Protein AF-Q0C6J5-F1 (afdb_monomer_lite)

Secondary structure (DSSP, 8-state):
--------TTT----EEEPP--THHHH-TTEEEEEETTTTEEEEEESSS------

pLDDT: mean 71.58, std 13.85, range [34.12, 86.0]

Sequence (55 aa):
MGMRSIVCPRCGRAKIERIRRDWWMRLFPHSRCYFCLHCDTQFWRLFHAFSLKIR

Structure (mmCIF, N/CA/C/O backbone):
data_AF-Q0C6J5-F1
#
_entry.id   AF-Q0C6J5-F1
#
loop_
_atom_site.group_PDB
_atom_site.id
_atom_site.type_symbol
_atom_site.label_atom_id
_atom_site.label_alt_id
_atom_site.label_comp_id
_atom_site.label_asym_id
_atom_site.label_entity_id
_atom_site.label_seq_id
_atom_site.pdbx_PDB_ins_code
_atom_site.Cartn_x
_atom_site.Cartn_y
_atom_site.Cartn_z
_atom_site.occupancy
_atom_site.B_iso_or_equiv
_atom_site.auth_seq_id
_atom_site.auth_comp_id
_atom_site.auth_asym_id
_atom_site.auth_atom_id
_atom_site.pdbx_PDB_model_num
ATOM 1 N N . MET A 1 1 ? 6.330 -4.980 -22.864 1.00 34.12 1 MET A N 1
ATOM 2 C CA . MET A 1 1 ? 5.713 -6.043 -22.038 1.00 34.12 1 MET A CA 1
ATOM 3 C C . MET A 1 1 ? 5.773 -5.659 -20.562 1.00 34.12 1 MET A C 1
ATOM 5 O O . MET A 1 1 ? 6.856 -5.390 -20.068 1.00 34.12 1 MET A O 1
ATOM 9 N N . GLY A 1 2 ? 4.618 -5.616 -19.883 1.00 39.62 2 GLY A N 1
ATOM 10 C CA . GLY A 1 2 ? 4.517 -5.772 -18.424 1.00 39.62 2 GLY A CA 1
ATOM 11 C C . GLY A 1 2 ? 4.686 -4.536 -17.531 1.00 39.62 2 GLY A C 1
ATOM 12 O O . GLY A 1 2 ? 5.544 -4.539 -16.652 1.00 39.62 2 GLY A O 1
ATOM 13 N N . MET A 1 3 ? 3.826 -3.514 -17.646 1.00 34.81 3 MET A N 1
AT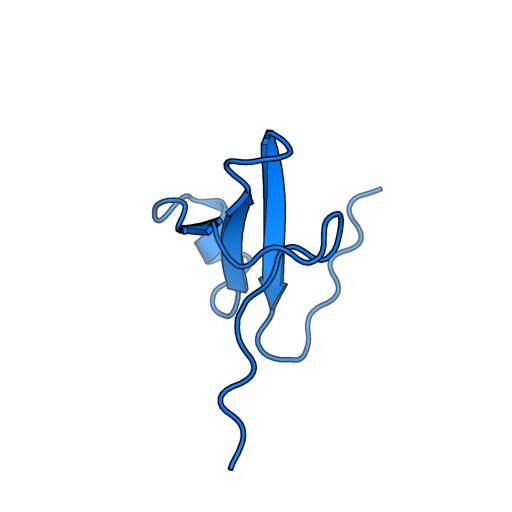OM 14 C CA . MET A 1 3 ? 3.627 -2.607 -16.505 1.00 34.81 3 MET A CA 1
ATOM 15 C C . MET A 1 3 ? 3.028 -3.433 -15.358 1.00 34.81 3 MET A C 1
ATOM 17 O O . MET A 1 3 ? 1.880 -3.852 -15.442 1.00 34.81 3 MET A O 1
ATOM 21 N N . ARG A 1 4 ? 3.811 -3.714 -14.305 1.00 60.91 4 ARG A N 1
ATOM 22 C CA . ARG A 1 4 ? 3.327 -4.367 -13.075 1.00 60.91 4 ARG A CA 1
ATOM 23 C C . ARG A 1 4 ? 2.175 -3.542 -12.497 1.00 60.91 4 ARG A C 1
ATOM 25 O O . ARG A 1 4 ? 2.435 -2.561 -11.787 1.00 60.91 4 ARG A O 1
ATOM 32 N N . SER A 1 5 ? 0.943 -3.944 -12.808 1.00 64.69 5 SER A N 1
ATOM 33 C CA . SER A 1 5 ? -0.289 -3.390 -12.255 1.00 64.69 5 SER A CA 1
ATOM 34 C C . SER A 1 5 ? -0.172 -3.353 -10.739 1.00 64.69 5 SER A C 1
ATOM 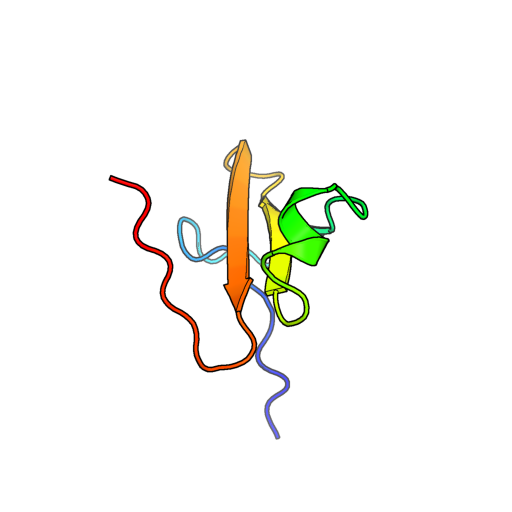36 O O . SER A 1 5 ? 0.165 -4.352 -10.103 1.00 64.69 5 SER A O 1
ATOM 38 N N . ILE A 1 6 ? -0.369 -2.172 -10.160 1.00 69.25 6 ILE A N 1
ATOM 39 C CA . ILE A 1 6 ? -0.321 -2.011 -8.712 1.00 69.25 6 ILE A CA 1
ATOM 40 C C . ILE A 1 6 ? -1.634 -2.583 -8.192 1.00 69.25 6 ILE A C 1
ATOM 42 O O . ILE A 1 6 ? -2.693 -1.991 -8.373 1.00 69.25 6 ILE A O 1
ATOM 46 N N . VAL A 1 7 ? -1.553 -3.766 -7.602 1.00 78.94 7 VAL A N 1
ATOM 47 C CA . VAL A 1 7 ? -2.683 -4.445 -6.977 1.00 78.94 7 VAL A CA 1
ATOM 48 C C . VAL A 1 7 ? -2.449 -4.521 -5.479 1.00 78.94 7 VAL A C 1
ATOM 50 O O . VAL A 1 7 ? -1.307 -4.554 -5.015 1.00 78.94 7 VAL A O 1
ATOM 53 N N . CYS A 1 8 ? -3.531 -4.525 -4.710 1.00 79.75 8 CYS A N 1
ATOM 54 C CA . CYS A 1 8 ? -3.448 -4.728 -3.275 1.00 79.75 8 CYS A CA 1
ATOM 55 C C . CYS A 1 8 ? -2.907 -6.142 -2.992 1.00 79.75 8 CYS A C 1
ATOM 57 O O . CYS A 1 8 ? -3.506 -7.110 -3.463 1.00 79.75 8 CYS A O 1
ATOM 59 N N . PRO A 1 9 ? -1.832 -6.300 -2.197 1.00 72.81 9 PRO A N 1
ATOM 60 C CA . PRO A 1 9 ? -1.267 -7.617 -1.891 1.00 72.81 9 PRO A CA 1
ATOM 61 C C . PRO A 1 9 ? -2.208 -8.491 -1.051 1.00 72.81 9 PRO A C 1
ATOM 63 O O . PRO A 1 9 ? -2.048 -9.704 -1.022 1.00 72.81 9 PRO A O 1
ATOM 66 N N . ARG A 1 10 ? -3.193 -7.887 -0.373 1.00 75.62 10 ARG A N 1
ATOM 67 C CA . ARG A 1 10 ? -4.140 -8.602 0.488 1.00 75.62 10 ARG A CA 1
ATOM 68 C C . ARG A 1 10 ? -5.313 -9.208 -0.284 1.00 75.62 10 ARG A C 1
ATOM 70 O O . ARG A 1 10 ? -5.750 -10.297 0.052 1.00 75.62 10 ARG A O 1
ATOM 77 N N . CYS A 1 11 ? -5.835 -8.513 -1.293 1.00 81.50 11 CYS A N 1
ATOM 78 C CA . CYS A 1 11 ? -7.037 -8.948 -2.017 1.00 81.50 11 CYS A CA 1
ATOM 79 C C . CYS A 1 11 ? -6.843 -9.127 -3.525 1.00 81.50 11 CYS A C 1
ATOM 81 O O . CYS A 1 11 ? -7.791 -9.478 -4.222 1.00 81.50 11 CYS A O 1
ATOM 83 N N . GLY A 1 12 ? -5.650 -8.834 -4.049 1.00 75.69 12 GLY A N 1
ATOM 84 C CA . GLY A 1 12 ? -5.320 -8.963 -5.469 1.00 75.69 12 GLY A CA 1
ATOM 85 C C . GLY A 1 12 ? -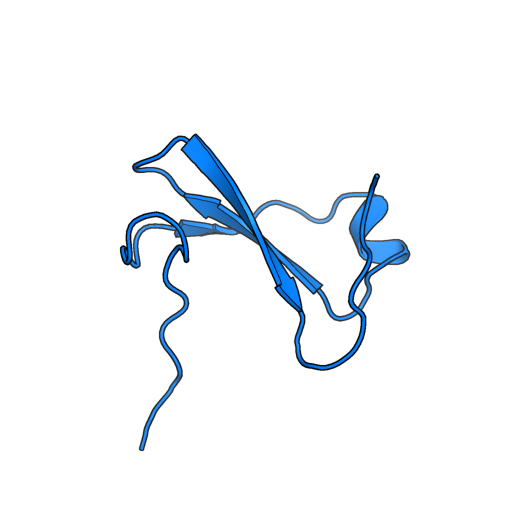6.020 -7.955 -6.389 1.00 75.69 12 GLY A C 1
ATOM 86 O O . GLY A 1 12 ? -5.873 -8.044 -7.604 1.00 75.69 12 GLY A O 1
ATOM 87 N N . ARG A 1 13 ? -6.777 -6.985 -5.852 1.00 78.94 13 ARG A N 1
ATOM 88 C CA . ARG A 1 13 ? -7.545 -6.021 -6.660 1.00 78.94 13 ARG A CA 1
ATOM 89 C C . ARG A 1 13 ? -6.741 -4.773 -7.015 1.00 78.94 13 ARG A C 1
ATOM 91 O O . ARG A 1 13 ? -5.966 -4.268 -6.206 1.00 78.94 13 ARG A O 1
ATOM 98 N N . ALA A 1 14 ? -7.002 -4.233 -8.207 1.00 74.81 14 ALA A N 1
ATOM 99 C CA . ALA A 1 14 ? -6.372 -3.015 -8.729 1.00 74.81 14 ALA A CA 1
ATOM 100 C C . ALA A 1 14 ? -7.062 -1.704 -8.298 1.00 74.81 14 ALA A C 1
ATOM 102 O O . ALA A 1 14 ? -6.553 -0.624 -8.583 1.00 74.81 14 ALA A O 1
ATOM 103 N N . LYS A 1 15 ? -8.220 -1.770 -7.622 1.00 79.75 15 LYS A N 1
ATOM 104 C CA . LYS A 1 15 ? -8.960 -0.581 -7.170 1.00 79.75 15 LYS A CA 1
ATOM 105 C C . LYS A 1 15 ? -8.322 -0.015 -5.897 1.00 79.75 15 LYS A C 1
ATOM 107 O O . LYS A 1 15 ? -8.731 -0.335 -4.779 1.00 79.75 15 LYS A O 1
ATOM 112 N N . ILE A 1 16 ? -7.271 0.770 -6.096 1.00 83.25 16 ILE A N 1
ATOM 113 C CA . ILE A 1 16 ? -6.469 1.393 -5.044 1.00 83.25 16 ILE A CA 1
ATOM 114 C C . ILE A 1 16 ? -6.391 2.904 -5.265 1.00 83.25 16 ILE A C 1
ATOM 116 O O . ILE A 1 16 ? -6.310 3.372 -6.399 1.00 83.25 16 ILE A O 1
ATOM 120 N N . GLU A 1 17 ? -6.381 3.662 -4.180 1.00 85.31 17 GLU A N 1
ATOM 121 C CA . GLU A 1 17 ? -6.240 5.113 -4.182 1.00 85.31 17 GLU A CA 1
ATOM 122 C C . GLU A 1 17 ? -4.860 5.505 -3.654 1.00 85.31 17 GLU A C 1
ATOM 124 O O . GLU A 1 17 ? -4.320 4.872 -2.750 1.00 85.31 17 GLU A O 1
ATOM 129 N N . ARG A 1 18 ? -4.238 6.534 -4.232 1.00 84.69 18 ARG A N 1
ATOM 130 C CA . ARG A 1 18 ? -2.941 7.021 -3.751 1.00 84.69 18 ARG A CA 1
ATOM 131 C C . ARG A 1 18 ? -3.155 7.966 -2.574 1.00 84.69 18 ARG A C 1
ATOM 133 O O . ARG A 1 18 ? -3.786 9.005 -2.734 1.00 84.69 18 ARG A O 1
ATOM 140 N N . ILE A 1 19 ? -2.527 7.664 -1.441 1.00 83.06 19 ILE A N 1
ATOM 141 C CA . ILE A 1 19 ? -2.577 8.541 -0.264 1.00 83.06 19 ILE A CA 1
ATOM 142 C C . ILE A 1 19 ? -1.664 9.754 -0.476 1.00 83.06 19 ILE A C 1
ATOM 144 O O . ILE A 1 19 ? -0.596 9.655 -1.097 1.00 83.06 19 ILE A O 1
ATOM 148 N N . ARG A 1 20 ? -2.093 10.919 0.026 1.00 81.44 20 ARG A N 1
ATOM 149 C CA . ARG A 1 20 ? -1.331 12.170 -0.068 1.00 81.44 20 ARG A CA 1
ATOM 150 C C . ARG A 1 20 ? 0.015 12.073 0.654 1.00 81.44 20 ARG A C 1
ATOM 152 O O . ARG A 1 20 ? 0.137 11.437 1.694 1.00 81.44 20 ARG A O 1
ATOM 159 N N . ARG A 1 21 ? 0.978 12.790 0.061 1.00 74.31 21 ARG A N 1
ATOM 160 C CA . ARG A 1 21 ? 2.160 13.483 0.623 1.00 74.31 21 ARG A CA 1
ATOM 161 C C . ARG A 1 21 ? 2.318 13.690 2.139 1.00 74.31 21 ARG A C 1
ATOM 163 O O . ARG A 1 21 ? 2.544 14.838 2.482 1.00 74.31 21 ARG A O 1
ATOM 170 N N . ASP A 1 22 ? 2.228 12.700 3.017 1.00 78.62 22 ASP A N 1
ATOM 171 C CA . ASP A 1 22 ? 2.423 12.899 4.459 1.00 78.62 22 ASP A CA 1
ATOM 172 C C . ASP A 1 22 ? 3.901 12.882 4.916 1.00 78.62 22 ASP A C 1
ATOM 174 O O . ASP A 1 22 ? 4.810 12.546 4.148 1.00 78.62 22 ASP A O 1
ATOM 178 N N . TRP A 1 23 ? 4.158 13.245 6.175 1.00 80.25 23 TRP A N 1
ATOM 179 C CA . TRP A 1 23 ? 5.501 13.421 6.737 1.00 80.25 23 TRP A CA 1
ATOM 180 C C . TRP A 1 23 ? 6.355 12.153 6.650 1.00 80.25 23 TRP A C 1
ATOM 182 O O . TRP A 1 23 ? 7.544 12.229 6.337 1.00 80.25 23 TRP A O 1
ATOM 192 N N . TRP A 1 24 ? 5.750 10.975 6.816 1.00 75.69 24 TRP A N 1
ATOM 193 C CA . TRP A 1 24 ? 6.459 9.698 6.709 1.00 75.69 24 TRP A CA 1
ATOM 194 C C . TRP A 1 24 ? 7.051 9.458 5.307 1.00 75.69 24 TRP A C 1
ATOM 196 O O . TRP A 1 24 ? 8.068 8.783 5.185 1.00 75.69 24 TRP A O 1
ATOM 206 N N . MET A 1 25 ? 6.524 10.070 4.238 1.00 73.38 25 MET A N 1
ATOM 207 C CA . MET A 1 25 ? 7.147 9.980 2.907 1.00 73.38 25 MET A CA 1
ATOM 208 C C . MET A 1 25 ? 8.479 10.726 2.801 1.00 73.38 25 MET A C 1
ATOM 210 O O . MET A 1 25 ? 9.212 10.502 1.842 1.00 73.38 25 MET A O 1
ATOM 214 N N . ARG A 1 26 ? 8.833 11.569 3.779 1.00 77.44 26 ARG A N 1
ATOM 215 C CA . ARG A 1 26 ? 10.195 12.112 3.901 1.00 77.44 26 ARG A CA 1
ATOM 216 C C . ARG A 1 26 ? 11.182 11.067 4.413 1.00 77.44 26 ARG A C 1
ATOM 218 O O . ARG A 1 26 ? 12.311 11.042 3.944 1.00 77.44 26 ARG A O 1
ATOM 225 N N . LEU A 1 27 ? 10.747 10.197 5.330 1.00 76.88 27 LEU A N 1
ATOM 226 C CA . LEU A 1 27 ? 11.537 9.048 5.795 1.00 76.88 27 LEU A CA 1
ATOM 227 C C . LEU A 1 27 ? 11.661 7.985 4.699 1.00 76.88 27 LEU A C 1
ATOM 229 O O . LEU A 1 27 ? 12.661 7.279 4.614 1.00 76.88 27 LEU A O 1
ATOM 233 N N . PHE A 1 28 ? 10.657 7.913 3.823 1.00 71.94 28 PHE A N 1
ATOM 234 C CA . PHE A 1 28 ? 10.600 6.964 2.723 1.00 71.94 28 PHE A CA 1
ATOM 235 C C . PHE A 1 28 ? 10.439 7.649 1.355 1.00 71.94 28 PHE A C 1
ATOM 237 O O . PHE A 1 28 ? 9.403 7.476 0.695 1.00 71.94 28 PHE A O 1
ATOM 244 N N . PRO A 1 29 ? 11.466 8.378 0.884 1.00 71.12 29 PRO A N 1
ATOM 245 C CA . PRO A 1 29 ? 11.393 9.200 -0.329 1.00 71.12 29 PRO A CA 1
ATOM 246 C C . PRO A 1 29 ? 11.104 8.389 -1.603 1.00 71.12 29 PRO A C 1
ATOM 248 O O . PRO A 1 29 ? 10.541 8.910 -2.565 1.00 71.12 29 PRO A O 1
ATOM 251 N N . HIS A 1 30 ? 11.417 7.090 -1.588 1.00 75.06 30 HIS A N 1
ATOM 252 C CA . HIS A 1 30 ? 11.192 6.154 -2.696 1.00 75.06 30 HIS A CA 1
ATOM 253 C C . HIS A 1 30 ? 10.009 5.199 -2.462 1.00 75.06 30 HIS A C 1
ATOM 255 O O . HIS A 1 30 ? 9.878 4.165 -3.126 1.00 75.06 30 HIS A O 1
ATOM 261 N N . SER A 1 31 ? 9.122 5.538 -1.526 1.00 79.12 31 SER A N 1
ATOM 262 C CA . SER A 1 31 ? 7.892 4.791 -1.269 1.00 79.12 31 SER A CA 1
ATOM 263 C C . SER A 1 31 ? 6.655 5.551 -1.741 1.00 79.12 31 SER A C 1
ATOM 265 O O . SER A 1 31 ? 6.631 6.779 -1.839 1.00 79.12 31 SER A O 1
ATOM 267 N N . ARG A 1 32 ? 5.593 4.805 -2.046 1.00 80.06 32 ARG A N 1
ATOM 268 C CA . ARG A 1 32 ? 4.250 5.356 -2.244 1.00 80.06 32 ARG A CA 1
ATOM 269 C C . ARG A 1 32 ? 3.252 4.530 -1.449 1.00 80.06 32 ARG A C 1
ATOM 271 O O . ARG A 1 32 ? 3.263 3.306 -1.561 1.00 80.06 32 ARG A O 1
ATOM 278 N N . CYS A 1 33 ? 2.384 5.195 -0.694 1.00 82.06 33 CYS A N 1
ATOM 279 C CA . CYS A 1 33 ? 1.254 4.544 -0.037 1.00 82.06 33 CYS A CA 1
ATOM 280 C C . CYS A 1 33 ? 0.066 4.449 -0.970 1.00 82.06 33 CYS A C 1
ATOM 282 O O . CYS A 1 33 ? -0.240 5.391 -1.711 1.00 82.06 33 CYS A O 1
ATOM 284 N N . TYR A 1 34 ? -0.652 3.350 -0.825 1.00 84.06 34 TYR A N 1
ATOM 285 C CA . TYR A 1 34 ? -1.916 3.125 -1.483 1.00 84.06 34 TYR A CA 1
ATOM 286 C C . TYR A 1 34 ? -2.940 2.634 -0.471 1.00 84.06 34 TYR A C 1
ATOM 288 O O . TYR A 1 34 ? -2.643 1.805 0.388 1.00 84.06 34 TYR A O 1
ATOM 296 N N . PHE A 1 35 ? -4.150 3.153 -0.601 1.00 84.25 35 PHE A N 1
ATOM 297 C CA . PHE A 1 35 ? -5.321 2.736 0.137 1.00 84.25 35 PHE A CA 1
ATOM 298 C C . PHE A 1 35 ? -6.140 1.787 -0.733 1.00 84.25 35 PHE A C 1
ATOM 300 O O .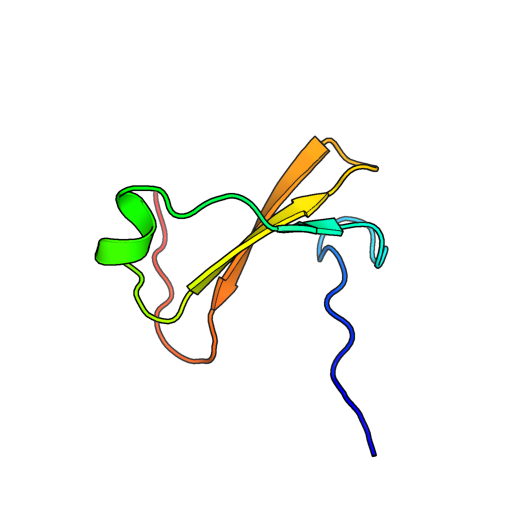 PHE A 1 35 ? -6.456 2.101 -1.879 1.00 84.25 35 PHE A O 1
ATOM 307 N N . CYS A 1 36 ? -6.480 0.607 -0.229 1.00 86.00 36 CYS A N 1
ATOM 308 C CA . CYS A 1 36 ? -7.380 -0.295 -0.932 1.00 86.00 36 CYS A CA 1
ATOM 309 C C . CYS A 1 36 ? -8.830 0.018 -0.562 1.00 86.00 36 CYS A C 1
ATOM 311 O O . CYS A 1 36 ? -9.246 -0.268 0.553 1.00 86.00 36 CYS A O 1
ATOM 313 N N . LEU A 1 37 ? -9.622 0.490 -1.528 1.00 84.62 37 LEU A N 1
ATOM 314 C CA . LEU A 1 37 ? -11.040 0.827 -1.325 1.00 84.62 37 LEU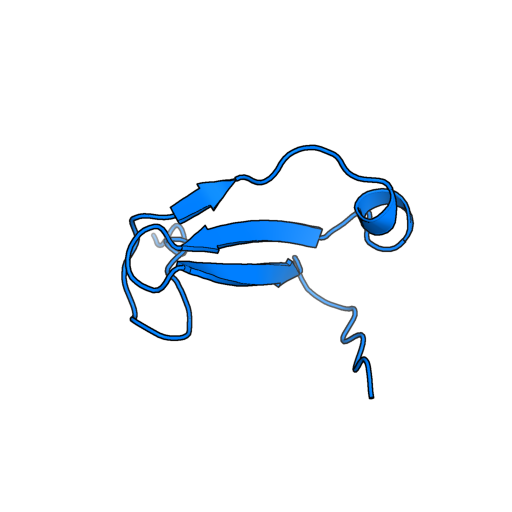 A CA 1
ATOM 315 C C . LEU A 1 37 ? -11.946 -0.393 -1.082 1.00 84.62 37 LEU A C 1
ATOM 317 O O . LEU A 1 37 ? -13.124 -0.237 -0.795 1.00 84.62 37 LEU A O 1
ATOM 321 N N . HIS A 1 38 ? -11.433 -1.612 -1.267 1.00 84.38 38 HIS A N 1
ATOM 322 C CA . HIS A 1 38 ? -12.219 -2.838 -1.110 1.00 84.38 38 HIS A CA 1
ATOM 323 C C . HIS A 1 38 ? -11.997 -3.533 0.235 1.00 84.38 38 HIS A C 1
ATOM 325 O O . HIS A 1 38 ? -12.849 -4.281 0.695 1.00 84.38 38 HIS A O 1
ATOM 331 N N . CYS A 1 39 ? -10.828 -3.331 0.838 1.00 83.19 39 CYS A N 1
ATOM 332 C CA . CYS A 1 39 ? -10.444 -3.986 2.089 1.00 83.19 39 CYS A CA 1
ATOM 333 C C . CYS A 1 39 ? -10.072 -2.977 3.172 1.00 83.19 39 CYS A C 1
ATOM 335 O O . CYS A 1 39 ? -9.520 -3.378 4.193 1.00 83.19 39 CYS A O 1
ATOM 337 N N . ASP A 1 40 ? -10.279 -1.688 2.893 1.00 79.12 40 ASP A N 1
ATOM 338 C CA . ASP A 1 40 ? -9.945 -0.565 3.767 1.00 79.12 40 ASP A CA 1
ATOM 339 C C . ASP A 1 40 ? -8.508 -0.646 4.322 1.00 79.12 40 ASP A C 1
ATOM 341 O O . ASP A 1 40 ? -8.205 -0.324 5.464 1.00 79.12 40 ASP A O 1
ATOM 345 N N . THR A 1 41 ? -7.595 -1.197 3.515 1.00 79.06 41 THR A N 1
ATOM 346 C CA . THR A 1 41 ? -6.239 -1.548 3.954 1.00 79.06 41 THR A CA 1
ATOM 347 C C . THR A 1 41 ? -5.219 -0.657 3.265 1.00 79.06 41 THR A C 1
ATOM 349 O O . THR A 1 41 ? -5.207 -0.543 2.036 1.00 79.06 41 THR A O 1
ATOM 352 N N . GLN A 1 42 ? -4.313 -0.089 4.055 1.00 80.62 42 GLN A N 1
ATOM 353 C CA . GLN A 1 42 ? -3.180 0.696 3.576 1.00 80.62 42 GLN A CA 1
ATOM 354 C C . GLN A 1 42 ? -1.976 -0.202 3.301 1.00 80.62 42 GLN A C 1
ATOM 356 O O . GLN A 1 42 ? -1.662 -1.091 4.091 1.00 80.62 42 GLN A O 1
ATOM 361 N N . PHE A 1 43 ? -1.293 0.021 2.181 1.00 77.75 43 PHE A N 1
ATOM 362 C CA . PHE A 1 43 ? -0.056 -0.683 1.865 1.00 77.75 43 PHE A CA 1
ATOM 363 C C . PHE A 1 43 ? 0.957 0.221 1.163 1.00 77.75 43 PHE A C 1
ATOM 365 O O . PHE A 1 43 ? 0.617 1.073 0.337 1.00 77.75 43 PHE A O 1
ATOM 372 N N . TRP A 1 44 ? 2.233 -0.006 1.467 1.00 77.06 44 TRP A N 1
ATOM 373 C CA . TRP A 1 44 ? 3.346 0.710 0.860 1.00 77.06 44 TRP A CA 1
ATOM 374 C C . TRP A 1 44 ? 3.902 -0.068 -0.325 1.00 77.06 44 TRP A C 1
ATOM 376 O O . TRP A 1 44 ? 4.225 -1.251 -0.220 1.00 77.06 44 TRP A O 1
ATOM 386 N N . ARG A 1 45 ? 4.079 0.614 -1.455 1.00 75.75 45 ARG A N 1
ATOM 387 C CA . ARG A 1 45 ? 4.928 0.126 -2.540 1.00 75.75 45 ARG A CA 1
ATOM 388 C C . ARG A 1 45 ? 6.270 0.828 -2.445 1.00 75.75 45 ARG A C 1
ATOM 390 O O . ARG A 1 45 ? 6.380 2.018 -2.742 1.00 75.75 45 ARG A O 1
ATOM 397 N N . LEU A 1 46 ? 7.279 0.070 -2.047 1.00 73.56 46 LEU A N 1
ATOM 398 C CA . LEU A 1 46 ? 8.670 0.490 -2.093 1.00 73.56 46 LEU A CA 1
ATOM 399 C C . LEU A 1 46 ? 9.202 0.191 -3.494 1.00 73.56 46 LEU A C 1
ATOM 401 O O . LEU A 1 46 ? 9.113 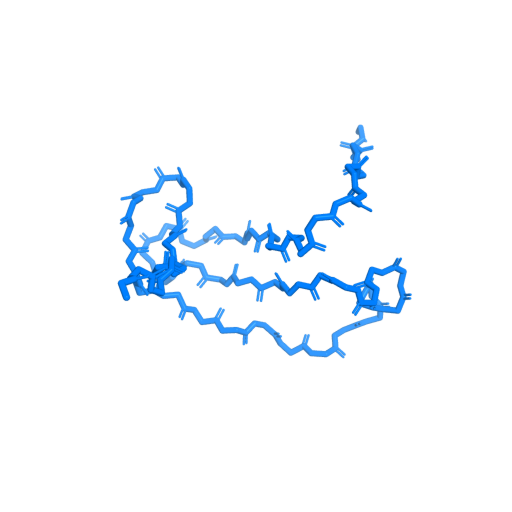-0.945 -3.969 1.00 73.56 46 LEU A O 1
ATOM 405 N N . PHE A 1 47 ? 9.729 1.202 -4.177 1.00 70.19 47 PHE A N 1
ATOM 406 C CA . PHE A 1 47 ? 10.508 0.971 -5.388 1.00 70.19 47 PHE A CA 1
ATOM 407 C C . PHE A 1 47 ? 11.898 0.517 -4.946 1.00 70.19 47 PHE A C 1
ATOM 409 O O . PHE A 1 47 ? 12.750 1.348 -4.697 1.00 70.19 47 PHE A O 1
ATOM 416 N N . HIS A 1 48 ? 12.034 -0.800 -4.764 1.00 56.75 48 HIS A N 1
ATOM 417 C CA . HIS A 1 48 ? 13.245 -1.569 -4.455 1.00 56.75 48 HIS A CA 1
ATOM 418 C C . HIS A 1 48 ? 14.225 -0.952 -3.428 1.00 56.75 48 HIS A C 1
ATOM 420 O O . HIS A 1 48 ? 14.929 0.010 -3.705 1.00 56.75 48 HIS A O 1
ATOM 426 N N . ALA A 1 49 ? 14.323 -1.640 -2.283 1.00 52.28 49 ALA A N 1
ATOM 427 C CA . ALA A 1 49 ? 15.299 -1.485 -1.199 1.00 52.28 49 ALA A CA 1
ATOM 428 C C . ALA A 1 49 ? 15.044 -0.384 -0.150 1.00 52.28 49 ALA A C 1
ATOM 430 O O . ALA A 1 49 ? 15.820 0.552 -0.024 1.00 52.28 49 ALA A O 1
ATOM 431 N N . PHE A 1 50 ? 14.026 -0.578 0.700 1.00 48.25 50 PHE A N 1
ATOM 432 C CA . PHE A 1 50 ? 14.235 -0.460 2.154 1.00 48.25 50 PHE A CA 1
ATOM 433 C C . PHE A 1 50 ? 13.088 -1.131 2.929 1.00 48.25 50 PHE A C 1
ATOM 435 O O . PHE A 1 50 ? 11.986 -0.595 3.020 1.00 48.25 50 PHE A O 1
ATOM 442 N N . SER A 1 51 ? 13.324 -2.331 3.468 1.00 51.53 51 SER A N 1
ATOM 443 C CA . SER A 1 51 ? 12.376 -3.016 4.356 1.00 51.53 51 SER A CA 1
ATOM 444 C C . SER A 1 51 ? 12.409 -2.373 5.741 1.00 51.53 51 SER A C 1
ATOM 446 O O . SER A 1 51 ? 13.240 -2.742 6.566 1.00 51.53 51 SER A O 1
ATOM 448 N N . LEU A 1 52 ? 11.502 -1.441 6.027 1.00 53.75 52 LEU A N 1
ATOM 449 C CA . LEU A 1 52 ? 11.261 -1.005 7.404 1.00 53.75 52 LEU A CA 1
ATOM 450 C C . LEU A 1 52 ? 10.213 -1.922 8.038 1.00 53.75 52 LEU A C 1
ATOM 452 O O . LEU A 1 52 ? 9.013 -1.801 7.805 1.00 53.75 52 LEU A O 1
ATOM 456 N N . LYS A 1 53 ? 10.716 -2.884 8.818 1.00 43.47 53 LYS A N 1
ATOM 457 C CA . LYS A 1 53 ? 9.943 -3.622 9.819 1.00 43.47 53 LYS A CA 1
ATOM 458 C C . LYS A 1 53 ? 9.638 -2.660 10.963 1.00 43.47 53 LYS A C 1
ATOM 460 O O . LYS A 1 53 ? 10.528 -2.343 11.746 1.00 43.47 53 LYS A O 1
ATOM 465 N N . ILE A 1 54 ? 8.397 -2.204 11.046 1.00 51.12 54 ILE A N 1
ATOM 466 C CA . ILE A 1 54 ? 7.863 -1.596 12.264 1.00 51.12 54 ILE A CA 1
ATOM 467 C C . ILE A 1 54 ? 7.397 -2.772 13.136 1.00 51.12 54 ILE A C 1
ATOM 469 O O . ILE A 1 54 ? 6.584 -3.576 12.677 1.00 51.12 54 ILE A O 1
ATOM 473 N N . ARG A 1 55 ? 8.030 -2.935 14.306 1.00 45.47 55 ARG A N 1
ATOM 474 C CA . ARG A 1 55 ? 7.700 -3.934 15.336 1.00 45.47 55 ARG A CA 1
ATOM 475 C C . ARG A 1 55 ? 6.575 -3.408 16.214 1.00 45.47 55 ARG A C 1
ATOM 477 O O . ARG A 1 55 ? 6.611 -2.193 16.501 1.00 45.47 55 ARG A O 1
#

Organism: Syntrophotalea carbinolica (strain DSM 2380 / NBRC 103641 / GraBd1) (NCBI:txid338963)

Foldseek 3Di:
DDPPQDADPVPRHSQKDWDDDDPVCVVVVQKTWIAHPVPRDIDIDGPDDDDDDDD

InterPro domains:
  IPR001781 Zinc finger, LIM-type [PS00478] (8-43)

Radius of gyration: 11.82 Å; chains: 1; bounding box: 28×22×37 Å